Protein AF-A0A6J6YC28-F1 (afdb_monomer_lite)

Foldseek 3Di:
DDADDAPVCVVPDDVVQPDPVRRVVVCVVPNHNCPCVVVDDDDCVVVVVVVVVCVVVVNDDDDDPPPDDDDPPDPDPDDPVPDDPDDDDDDPDDD

pLDDT: mean 83.72, std 18.2, range [39.06, 98.5]

Secondary structure (DSSP, 8-state):
------GGGTTT--GGG--TTTHHHHHHHH--TTTTGGGSPPPSHHHHHHHHHHHHTT--PPPPPTTSPPPTT----S-GGG---PPPPP-----

Sequence (95 aa):
MSCPFEWDELGRIRPDELTIATVPARLAAHGDPWATMDSNPNSLQPLLQMAASDAALGLGDAPWPPQYPKMAGEPTRVAPSRAKKTAPLPDNDTT

Organism: NCBI:txid449393

Structure (mmCIF, N/CA/C/O backbone):
data_AF-A0A6J6YC28-F1
#
_entry.id   AF-A0A6J6YC28-F1
#
loop_
_atom_site.group_PDB
_atom_site.id
_atom_site.type_symbol
_atom_site.label_atom_id
_atom_site.label_alt_id
_atom_site.label_comp_id
_atom_site.label_asym_id
_atom_site.label_entity_id
_atom_site.label_seq_id
_atom_site.pdbx_PDB_ins_code
_atom_site.Cartn_x
_atom_site.Cartn_y
_atom_site.Cartn_z
_atom_site.occupancy
_atom_site.B_iso_or_equiv
_atom_site.auth_seq_id
_atom_site.auth_comp_id
_atom_site.auth_asym_id
_atom_site.auth_atom_id
_atom_site.pdbx_PDB_model_num
ATOM 1 N N . MET A 1 1 ? 13.986 -4.396 -3.631 1.00 86.75 1 MET A N 1
ATOM 2 C CA . MET A 1 1 ? 13.525 -3.081 -4.132 1.00 86.75 1 MET A CA 1
ATOM 3 C C . MET A 1 1 ? 12.007 -3.090 -4.081 1.00 86.75 1 MET A C 1
ATOM 5 O O . MET A 1 1 ? 11.447 -4.152 -4.303 1.00 86.75 1 MET A O 1
ATOM 9 N N . SER A 1 2 ? 11.346 -1.971 -3.785 1.00 93.94 2 SER A N 1
ATOM 10 C CA . SER A 1 2 ? 9.905 -1.847 -4.053 1.00 93.94 2 SER A CA 1
ATOM 11 C C . SER A 1 2 ? 9.746 -1.314 -5.477 1.00 93.94 2 SER A C 1
ATOM 13 O O . SER A 1 2 ? 10.409 -0.335 -5.815 1.00 93.94 2 SER A O 1
ATOM 15 N N . CYS A 1 3 ? 8.959 -1.977 -6.324 1.00 95.25 3 CYS A N 1
ATOM 16 C CA . CYS A 1 3 ? 8.806 -1.625 -7.737 1.00 95.25 3 CYS A CA 1
ATOM 17 C C . CYS A 1 3 ? 7.316 -1.651 -8.120 1.00 95.25 3 CYS A C 1
ATOM 19 O O . CYS A 1 3 ? 6.689 -2.696 -7.939 1.00 95.25 3 CYS A O 1
ATOM 21 N N . PRO A 1 4 ? 6.752 -0.537 -8.629 1.00 95.12 4 PRO A N 1
ATOM 22 C CA . PRO A 1 4 ? 5.379 -0.494 -9.129 1.00 95.12 4 PRO A CA 1
ATOM 23 C C . PRO A 1 4 ? 5.134 -1.461 -10.294 1.00 95.12 4 PRO A C 1
ATOM 25 O O . PRO A 1 4 ? 6.036 -1.759 -11.086 1.00 95.12 4 PRO A O 1
ATOM 28 N N . PHE A 1 5 ? 3.902 -1.948 -10.402 1.00 95.44 5 PHE A N 1
ATOM 29 C CA . PHE A 1 5 ? 3.456 -2.889 -11.428 1.00 95.44 5 PHE A CA 1
ATOM 30 C C . PHE A 1 5 ? 1.946 -2.754 -11.662 1.00 95.44 5 PHE A C 1
ATOM 32 O O . PHE A 1 5 ? 1.246 -2.161 -10.839 1.00 95.44 5 PHE A O 1
ATOM 39 N N . GLU A 1 6 ? 1.461 -3.303 -12.772 1.00 95.25 6 GLU A N 1
ATOM 40 C CA . GLU A 1 6 ? 0.045 -3.278 -13.149 1.00 95.25 6 GLU A CA 1
ATOM 41 C C . GLU A 1 6 ? -0.757 -4.382 -12.450 1.00 95.25 6 GLU A C 1
ATOM 43 O O . GLU A 1 6 ? -0.250 -5.477 -12.204 1.00 95.25 6 GLU A O 1
ATOM 48 N N . TRP A 1 7 ? -2.049 -4.158 -12.195 1.00 96.19 7 TRP A N 1
ATOM 49 C CA . TRP A 1 7 ? -2.905 -5.158 -11.533 1.00 96.19 7 TRP A CA 1
ATOM 50 C C . TRP A 1 7 ? -2.929 -6.517 -12.247 1.00 96.19 7 TRP A C 1
ATOM 52 O O . TRP A 1 7 ? -2.927 -7.560 -11.587 1.00 96.19 7 TRP A O 1
ATOM 62 N N . ASP A 1 8 ? -2.855 -6.517 -13.578 1.00 95.88 8 ASP A N 1
ATOM 63 C CA . ASP A 1 8 ? -2.827 -7.729 -14.402 1.00 95.88 8 ASP A CA 1
ATOM 64 C C . ASP A 1 8 ? -1.563 -8.585 -14.195 1.00 95.88 8 ASP A C 1
ATOM 66 O O . ASP A 1 8 ? -1.511 -9.739 -14.632 1.00 95.88 8 ASP A O 1
ATOM 70 N N . GLU A 1 9 ? -0.530 -8.057 -13.535 1.00 95.31 9 GLU A N 1
ATOM 71 C CA . GLU A 1 9 ? 0.712 -8.772 -13.234 1.00 95.31 9 GLU A CA 1
ATOM 72 C C . GLU A 1 9 ? 0.695 -9.451 -11.858 1.00 95.31 9 GLU A C 1
ATOM 74 O O . GLU A 1 9 ? 1.510 -10.345 -11.624 1.00 95.31 9 GLU A O 1
ATOM 79 N N . LEU A 1 10 ? -0.238 -9.098 -10.963 1.00 95.75 10 LEU A N 1
ATOM 80 C CA . LEU A 1 10 ? -0.232 -9.506 -9.549 1.00 95.75 10 LEU A CA 1
ATOM 81 C C . LEU A 1 10 ? -0.091 -11.023 -9.341 1.00 95.75 10 LEU A C 1
ATOM 83 O O . LEU A 1 10 ? 0.618 -11.465 -8.443 1.00 95.75 10 LEU A O 1
ATOM 87 N N . GLY A 1 11 ? -0.739 -11.831 -10.183 1.00 97.06 11 GLY A N 1
ATOM 88 C CA . GLY A 1 11 ? -0.695 -13.294 -10.076 1.00 97.06 11 GLY A CA 1
ATOM 89 C C . GLY A 1 11 ? 0.568 -13.952 -10.645 1.00 97.06 11 GLY A C 1
ATOM 90 O O . GLY A 1 11 ? 0.735 -15.161 -10.507 1.00 97.06 11 GLY A O 1
ATOM 91 N N . ARG A 1 12 ? 1.429 -13.194 -11.331 1.00 95.75 12 ARG A N 1
ATOM 92 C CA . ARG A 1 12 ? 2.605 -13.704 -12.060 1.00 95.75 12 ARG A CA 1
ATOM 93 C C . ARG A 1 12 ? 3.913 -13.038 -11.638 1.00 95.75 12 ARG A C 1
ATOM 95 O O . ARG A 1 12 ? 4.978 -13.562 -11.953 1.00 95.75 12 ARG A O 1
ATOM 102 N N . ILE A 1 13 ? 3.842 -11.894 -10.962 1.00 95.25 13 ILE A N 1
ATOM 103 C CA . ILE A 1 13 ? 5.013 -11.104 -10.603 1.00 95.25 13 ILE A CA 1
ATOM 104 C C . ILE A 1 13 ? 5.890 -11.818 -9.572 1.00 95.25 13 ILE A C 1
ATOM 106 O O . ILE A 1 13 ? 5.410 -12.425 -8.614 1.00 95.25 13 ILE A O 1
ATOM 110 N N . ARG A 1 14 ? 7.204 -11.724 -9.776 1.00 95.75 14 ARG A N 1
ATOM 111 C CA . ARG A 1 14 ? 8.226 -12.348 -8.940 1.00 95.75 14 ARG A CA 1
ATOM 112 C C . ARG A 1 14 ? 9.099 -11.275 -8.289 1.00 95.75 14 ARG A C 1
ATOM 114 O O . ARG A 1 14 ? 9.923 -10.670 -8.973 1.00 95.75 14 ARG A O 1
ATOM 121 N N . PRO A 1 15 ? 8.920 -10.982 -6.985 1.00 96.00 15 PRO A N 1
ATOM 122 C CA . PRO A 1 15 ? 9.633 -9.881 -6.332 1.00 96.00 15 PRO A CA 1
ATOM 123 C C . PRO A 1 15 ? 11.163 -10.019 -6.335 1.00 96.00 15 PRO A C 1
ATOM 125 O O . PRO A 1 15 ? 11.866 -9.012 -6.323 1.00 96.00 15 PRO A O 1
ATOM 128 N N . ASP A 1 16 ? 11.681 -11.249 -6.365 1.00 96.56 16 ASP A N 1
ATOM 129 C CA . ASP A 1 16 ? 13.109 -11.576 -6.468 1.00 96.56 16 ASP A CA 1
ATOM 130 C C . ASP A 1 16 ? 13.729 -11.152 -7.811 1.00 96.56 16 ASP A C 1
ATOM 132 O O . ASP A 1 16 ? 14.920 -10.848 -7.868 1.00 96.56 16 ASP A O 1
ATOM 136 N N . GLU A 1 17 ? 12.924 -11.049 -8.870 1.00 95.75 17 GLU A N 1
ATOM 137 C CA . GLU A 1 17 ? 13.354 -10.591 -10.196 1.00 95.75 17 GLU A CA 1
ATOM 138 C C . GLU A 1 17 ? 13.362 -9.056 -10.320 1.00 95.75 17 GLU A C 1
ATOM 140 O O . GLU A 1 17 ? 13.953 -8.507 -11.253 1.00 95.75 17 GLU A O 1
ATOM 145 N N . LEU A 1 18 ? 12.754 -8.338 -9.367 1.00 96.38 18 LEU A N 1
ATOM 146 C CA . LEU A 1 18 ? 12.671 -6.875 -9.340 1.00 96.38 18 LEU A CA 1
ATOM 147 C C . LEU A 1 18 ? 13.872 -6.282 -8.589 1.00 96.38 18 LEU A C 1
ATOM 149 O O . LEU A 1 18 ? 13.842 -6.000 -7.386 1.00 96.38 18 LEU A O 1
ATOM 153 N N . THR A 1 19 ? 14.961 -6.073 -9.327 1.00 97.12 19 THR A N 1
ATOM 154 C CA . THR A 1 19 ? 16.256 -5.625 -8.801 1.00 97.12 19 THR A CA 1
ATOM 155 C C . THR A 1 19 ? 16.679 -4.284 -9.399 1.00 97.12 19 THR A C 1
ATOM 157 O O . THR A 1 19 ? 16.132 -3.831 -10.402 1.00 97.12 19 THR A O 1
ATOM 160 N N . ILE A 1 20 ? 17.712 -3.659 -8.821 1.00 97.12 20 ILE A N 1
ATOM 161 C CA . ILE A 1 20 ? 18.338 -2.450 -9.390 1.00 97.12 20 ILE A CA 1
ATOM 162 C C . ILE A 1 20 ? 18.777 -2.663 -10.846 1.00 97.12 20 ILE A C 1
ATOM 164 O O . ILE A 1 20 ? 18.681 -1.739 -11.646 1.00 97.12 20 ILE A O 1
ATOM 168 N N . ALA A 1 21 ? 19.242 -3.866 -11.195 1.00 97.75 21 ALA A N 1
ATOM 169 C CA . ALA A 1 21 ? 19.753 -4.161 -12.530 1.00 97.75 21 ALA A CA 1
ATOM 170 C C . ALA A 1 21 ? 18.641 -4.401 -13.566 1.00 97.75 21 ALA A C 1
ATOM 172 O O . ALA A 1 21 ? 18.836 -4.128 -14.746 1.00 97.75 21 ALA A O 1
ATOM 173 N N . THR A 1 22 ? 17.482 -4.912 -13.143 1.00 96.62 22 THR A N 1
ATOM 174 C CA . THR A 1 22 ? 16.411 -5.365 -14.049 1.00 96.62 22 THR A CA 1
ATOM 175 C C . THR A 1 22 ? 15.298 -4.333 -14.230 1.00 96.62 22 THR A C 1
ATOM 177 O O . THR A 1 22 ? 14.741 -4.209 -15.321 1.00 96.62 22 THR A O 1
ATOM 180 N N . VAL A 1 23 ? 14.991 -3.546 -13.194 1.00 96.75 23 VAL A N 1
ATOM 181 C CA . VAL A 1 23 ? 13.885 -2.573 -13.214 1.00 96.75 23 VAL A CA 1
ATOM 182 C C . VAL A 1 23 ? 14.033 -1.476 -14.283 1.00 96.75 23 VAL A C 1
ATOM 184 O O . VAL A 1 23 ? 13.028 -1.186 -14.930 1.00 96.75 23 VAL A O 1
ATOM 187 N N . PRO A 1 24 ? 15.217 -0.884 -14.553 1.00 96.44 24 PRO A N 1
ATOM 188 C CA . PRO A 1 24 ? 15.338 0.154 -15.583 1.00 96.44 24 PRO A CA 1
ATOM 189 C C . PRO A 1 24 ? 14.919 -0.317 -16.982 1.00 96.44 24 PRO A C 1
ATOM 191 O O . PRO A 1 24 ? 14.221 0.405 -17.691 1.00 96.44 24 PRO A O 1
ATOM 194 N N . ALA A 1 25 ? 15.289 -1.545 -17.364 1.00 96.50 25 ALA A N 1
ATOM 195 C CA . ALA A 1 25 ? 14.889 -2.129 -18.644 1.00 96.50 25 ALA A CA 1
ATOM 196 C C . ALA A 1 25 ? 13.372 -2.367 -18.707 1.00 96.50 25 ALA A C 1
ATOM 198 O O . ALA A 1 25 ? 12.742 -2.091 -19.726 1.00 96.50 25 ALA A O 1
ATOM 199 N N . ARG A 1 26 ? 12.776 -2.815 -17.595 1.00 94.81 26 ARG A N 1
ATOM 200 C CA . ARG A 1 26 ? 11.325 -2.996 -17.470 1.00 94.81 26 ARG A CA 1
ATOM 201 C C . ARG A 1 26 ? 10.574 -1.671 -17.628 1.00 94.81 26 ARG A C 1
ATOM 203 O O . ARG A 1 26 ? 9.635 -1.606 -18.412 1.00 94.81 26 ARG A O 1
ATOM 210 N N . LEU A 1 27 ? 11.014 -0.614 -16.943 1.00 95.31 27 LEU A N 1
ATOM 211 C CA . LEU A 1 27 ? 10.414 0.721 -17.048 1.00 95.31 27 LEU A CA 1
ATOM 212 C C . LEU A 1 27 ? 10.494 1.264 -18.483 1.00 95.31 27 LEU A C 1
ATOM 214 O O . LEU A 1 27 ? 9.518 1.803 -18.991 1.00 95.31 27 LEU A O 1
ATOM 218 N N . ALA A 1 28 ? 11.630 1.080 -19.160 1.00 96.69 28 ALA A N 1
ATOM 219 C CA . ALA A 1 28 ? 11.787 1.499 -20.552 1.00 96.69 28 ALA A CA 1
ATOM 220 C C . ALA A 1 28 ? 10.865 0.730 -21.518 1.00 96.69 28 ALA A C 1
ATOM 222 O O . ALA A 1 28 ? 10.403 1.302 -22.502 1.00 96.69 28 ALA A O 1
ATOM 223 N N . ALA A 1 29 ? 10.602 -0.552 -21.247 1.00 95.25 29 ALA A N 1
ATOM 224 C CA . ALA A 1 29 ? 9.767 -1.400 -22.095 1.00 95.25 29 ALA A CA 1
ATOM 225 C C . ALA A 1 29 ? 8.259 -1.186 -21.883 1.00 95.25 29 ALA A C 1
ATOM 227 O O . ALA A 1 29 ? 7.495 -1.260 -22.843 1.00 95.25 29 ALA A O 1
ATOM 228 N N . HIS A 1 30 ? 7.833 -0.943 -20.642 1.00 93.12 30 HIS A N 1
ATOM 229 C CA . HIS A 1 30 ? 6.415 -0.936 -20.264 1.00 93.12 30 HIS A CA 1
ATOM 230 C C . HIS A 1 30 ? 5.876 0.445 -19.874 1.00 93.12 30 HIS A C 1
ATOM 232 O O . HIS A 1 30 ? 4.663 0.619 -19.803 1.00 93.12 30 HIS A O 1
ATOM 238 N N . GLY A 1 31 ? 6.749 1.433 -19.664 1.00 95.88 31 GLY A N 1
ATOM 239 C CA . GLY A 1 31 ? 6.364 2.725 -19.104 1.00 95.88 31 GLY A CA 1
ATOM 240 C C . GLY A 1 31 ? 6.134 2.660 -17.593 1.00 95.88 31 GLY A C 1
ATOM 241 O O . GLY A 1 31 ? 6.411 1.645 -16.953 1.00 95.88 31 GLY A O 1
ATOM 242 N N . ASP A 1 32 ? 5.679 3.779 -17.025 1.00 96.25 32 ASP A N 1
ATOM 243 C CA . ASP A 1 32 ? 5.387 3.919 -15.596 1.00 96.25 32 ASP A CA 1
ATOM 244 C C . ASP A 1 32 ? 3.948 3.460 -15.281 1.00 96.25 32 ASP A C 1
ATOM 246 O O . ASP A 1 32 ? 3.006 4.150 -15.682 1.00 96.25 32 ASP A O 1
ATOM 250 N N . PRO A 1 33 ? 3.757 2.357 -14.528 1.00 96.00 33 PRO A N 1
ATOM 251 C CA . PRO A 1 33 ? 2.427 1.871 -14.150 1.00 96.00 33 PRO A CA 1
ATOM 252 C C . PRO A 1 33 ? 1.632 2.846 -13.273 1.00 96.00 33 PRO A C 1
ATOM 254 O O . PRO A 1 33 ? 0.420 2.724 -13.122 1.00 96.00 33 PRO A O 1
ATOM 257 N N . TRP A 1 34 ? 2.303 3.803 -12.628 1.00 96.31 3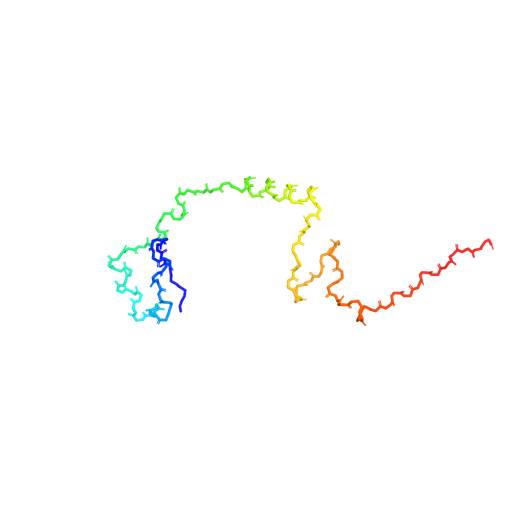4 TRP A N 1
ATOM 258 C CA . TRP A 1 34 ? 1.676 4.770 -11.725 1.00 96.31 34 TRP A CA 1
ATOM 259 C C . TRP A 1 34 ? 1.513 6.158 -12.344 1.00 96.31 34 TRP A C 1
ATOM 261 O O . TRP A 1 34 ? 1.116 7.089 -11.642 1.00 96.31 34 TRP A O 1
ATOM 271 N N . ALA A 1 35 ? 1.727 6.300 -13.656 1.00 96.94 35 ALA A N 1
ATOM 272 C CA . ALA A 1 35 ? 1.706 7.589 -14.347 1.00 96.94 35 ALA A CA 1
ATOM 273 C C . ALA A 1 35 ? 0.431 8.421 -14.095 1.00 96.94 35 ALA A C 1
ATOM 275 O O . ALA A 1 35 ? 0.478 9.650 -14.121 1.00 96.94 35 ALA A O 1
ATOM 276 N N . THR A 1 36 ? -0.712 7.772 -13.841 1.00 95.69 36 THR A N 1
ATOM 277 C CA . THR A 1 36 ? -2.007 8.438 -13.621 1.00 95.69 36 THR A CA 1
ATOM 278 C C . THR A 1 36 ? -2.443 8.502 -12.156 1.00 95.69 36 THR A C 1
ATOM 280 O O . THR A 1 36 ? -3.582 8.887 -11.887 1.00 95.69 36 THR A O 1
ATOM 283 N N . MET A 1 37 ? -1.591 8.107 -11.203 1.00 95.56 37 MET A N 1
ATOM 284 C CA . MET A 1 37 ? -1.944 8.023 -9.778 1.00 95.56 37 MET A CA 1
ATOM 285 C C . MET A 1 37 ? -2.512 9.347 -9.242 1.00 95.56 37 MET A C 1
ATOM 287 O O . MET A 1 37 ? -3.528 9.348 -8.549 1.00 95.56 37 MET A O 1
ATOM 291 N N . ASP A 1 38 ? -1.919 10.472 -9.642 1.00 96.19 38 ASP A N 1
ATOM 292 C CA . ASP A 1 38 ? -2.324 11.807 -9.185 1.00 96.19 38 ASP A CA 1
ATOM 293 C C . ASP A 1 38 ? -3.431 12.444 -10.044 1.00 96.19 38 ASP A C 1
ATOM 295 O O . ASP A 1 38 ? -3.922 13.528 -9.735 1.00 96.19 38 ASP A O 1
ATOM 299 N N . SER A 1 39 ? -3.848 11.797 -11.139 1.00 97.38 39 SER A N 1
ATOM 300 C CA . SER A 1 39 ? -4.801 12.385 -12.090 1.00 97.38 39 SER A CA 1
ATOM 301 C C . SER A 1 39 ? -6.237 12.439 -11.563 1.00 97.38 39 SER A C 1
ATOM 303 O O . SER A 1 39 ? -7.020 13.261 -12.030 1.00 97.38 39 SER A O 1
ATOM 305 N N . ASN A 1 40 ? -6.595 11.572 -10.610 1.00 96.19 40 ASN A N 1
ATOM 306 C CA . ASN A 1 40 ? -7.964 11.429 -10.112 1.00 96.19 40 ASN A CA 1
ATOM 307 C C . ASN A 1 40 ? -7.981 11.326 -8.577 1.00 96.19 40 ASN A C 1
ATOM 309 O O . ASN A 1 40 ? -7.971 10.216 -8.037 1.00 96.19 40 ASN A O 1
ATOM 313 N N . PRO A 1 4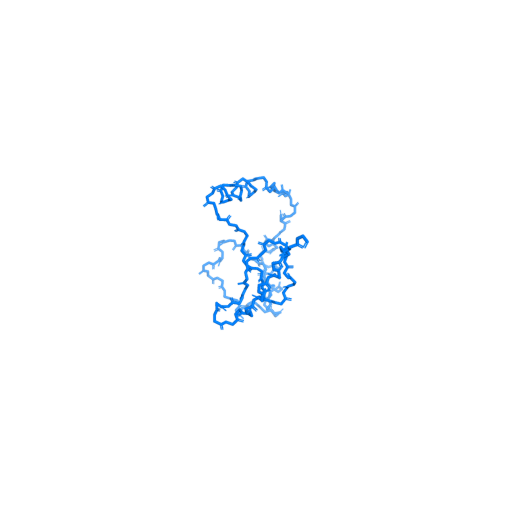1 ? -8.011 12.454 -7.843 1.00 96.25 41 PRO A N 1
ATOM 314 C CA . PRO A 1 41 ? -8.139 12.420 -6.391 1.00 96.25 41 PRO A CA 1
ATOM 315 C C . PRO A 1 41 ? -9.477 11.789 -5.979 1.00 96.25 41 PRO A C 1
ATOM 317 O O . PRO A 1 41 ? -10.542 12.189 -6.449 1.00 96.25 41 PRO A O 1
ATOM 320 N N . ASN A 1 42 ? -9.424 10.808 -5.076 1.00 96.75 42 ASN A N 1
ATOM 321 C CA . ASN A 1 42 ? -10.601 10.089 -4.587 1.00 96.75 42 ASN A CA 1
ATOM 322 C C . ASN A 1 42 ? -11.082 10.642 -3.237 1.00 96.75 42 ASN A C 1
ATOM 324 O O . ASN A 1 42 ? -10.287 11.064 -2.398 1.00 96.75 42 ASN A O 1
ATOM 328 N N . SER A 1 43 ? -12.398 10.611 -3.011 1.00 97.81 43 SER A N 1
ATOM 32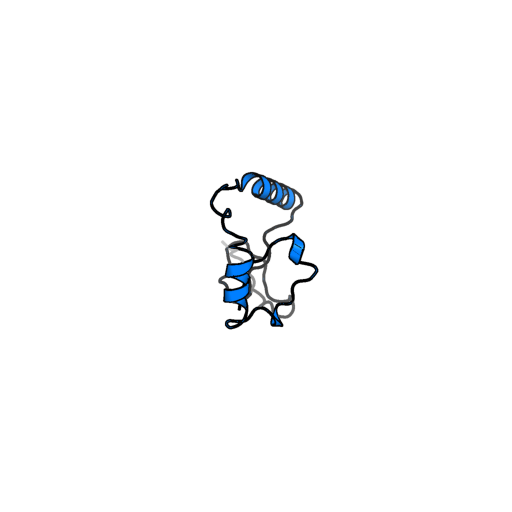9 C CA . SER A 1 43 ? -12.994 10.997 -1.727 1.00 97.81 43 SER A CA 1
ATOM 330 C C . SER A 1 43 ? -12.863 9.882 -0.688 1.00 97.81 43 SER A C 1
ATOM 332 O O . SER A 1 43 ? -13.077 8.711 -0.994 1.00 97.81 43 SER A O 1
ATOM 334 N N . LEU A 1 44 ? -12.603 10.256 0.568 1.00 98.38 44 LEU A N 1
ATOM 335 C CA . LEU A 1 44 ? -12.600 9.336 1.714 1.00 98.38 44 LEU A CA 1
ATOM 336 C C . LEU A 1 44 ? -14.006 9.021 2.249 1.00 98.38 44 LEU A C 1
ATOM 338 O O . LEU A 1 44 ? -14.151 8.142 3.096 1.00 98.38 44 LEU A O 1
ATOM 342 N N . GLN A 1 45 ? -15.047 9.711 1.768 1.00 98.50 45 GLN A N 1
ATOM 343 C CA . GLN A 1 45 ? -16.408 9.589 2.300 1.00 98.50 45 GLN A CA 1
ATOM 344 C C . GLN A 1 45 ? -16.934 8.139 2.371 1.00 98.50 45 GLN A C 1
ATOM 346 O O . GLN A 1 45 ? -17.518 7.797 3.402 1.00 98.50 45 GLN A O 1
ATOM 351 N N . PRO A 1 46 ? -16.712 7.262 1.367 1.00 98.38 46 PRO A N 1
ATOM 352 C CA . PRO A 1 46 ? -17.160 5.871 1.451 1.00 98.38 46 PRO A CA 1
ATOM 353 C C . PRO A 1 46 ? -16.499 5.095 2.599 1.00 98.38 46 PRO A C 1
ATOM 355 O O . PRO A 1 46 ? -17.168 4.340 3.298 1.00 98.38 46 PRO A O 1
ATOM 358 N N . LEU A 1 47 ? -15.204 5.322 2.849 1.00 97.75 47 LEU A N 1
ATOM 359 C CA . LEU A 1 47 ? -14.474 4.673 3.944 1.00 97.75 47 LEU A CA 1
ATOM 360 C C . LEU A 1 47 ? -14.956 5.171 5.315 1.00 97.75 47 LEU A C 1
ATOM 362 O O . LEU A 1 47 ? -15.085 4.384 6.248 1.00 97.75 47 LEU A O 1
ATOM 366 N N . LEU A 1 48 ? -15.290 6.462 5.433 1.00 97.56 48 LEU A N 1
ATOM 367 C CA . LEU A 1 48 ? -15.854 7.029 6.665 1.00 97.56 48 LEU A CA 1
ATOM 368 C C . LEU A 1 48 ? -17.240 6.447 6.990 1.00 97.56 48 LEU A C 1
ATOM 370 O O . LEU A 1 48 ? -17.559 6.224 8.156 1.00 97.56 48 LEU A O 1
ATOM 374 N N . GLN A 1 49 ? -18.058 6.167 5.972 1.00 98.12 49 GLN A N 1
ATOM 375 C CA . GLN A 1 49 ? -19.357 5.508 6.148 1.00 98.12 49 GLN A CA 1
ATOM 376 C C . GLN A 1 49 ? -19.211 4.053 6.611 1.00 98.12 49 GLN A C 1
ATOM 378 O O . GLN A 1 49 ? -19.978 3.607 7.469 1.00 98.12 49 GLN A O 1
ATOM 383 N N . MET A 1 50 ? -18.217 3.328 6.086 1.00 97.25 50 MET A N 1
ATOM 384 C CA . MET A 1 50 ? -17.880 1.979 6.559 1.00 97.25 50 MET A CA 1
ATOM 385 C C . MET A 1 50 ? -17.463 2.016 8.033 1.00 97.25 50 MET A C 1
ATOM 387 O O . MET A 1 50 ? -18.055 1.312 8.845 1.00 97.25 50 MET A O 1
ATOM 391 N N . ALA A 1 51 ? -16.557 2.927 8.406 1.00 95.81 51 ALA A N 1
ATOM 392 C CA . ALA A 1 51 ? -16.109 3.082 9.791 1.00 95.81 51 ALA A CA 1
ATOM 393 C C . ALA A 1 51 ? -17.257 3.426 10.762 1.00 95.81 51 ALA A C 1
ATOM 395 O O . ALA A 1 51 ? -17.324 2.887 11.864 1.00 95.81 51 ALA A O 1
ATOM 396 N N . ALA A 1 52 ? -18.196 4.290 10.360 1.00 96.25 52 ALA A N 1
ATOM 397 C CA . ALA A 1 52 ? -19.378 4.599 11.169 1.00 96.25 52 ALA A CA 1
ATOM 398 C C . ALA A 1 52 ? -20.308 3.383 11.343 1.00 96.25 52 ALA A C 1
ATOM 400 O O . ALA A 1 52 ? -20.906 3.209 12.406 1.00 96.25 52 ALA A O 1
ATOM 401 N N . SER A 1 53 ? -20.415 2.537 10.313 1.00 97.12 53 SER A N 1
ATOM 402 C CA . SER A 1 53 ? -21.199 1.296 10.362 1.00 97.12 53 SER A CA 1
ATOM 403 C C . SER A 1 53 ? -20.562 0.277 11.309 1.00 97.12 53 SER A C 1
ATOM 405 O O . SER A 1 53 ? -21.256 -0.286 12.152 1.00 97.12 53 SER A O 1
ATOM 407 N N . ASP A 1 54 ? -19.241 0.107 11.239 1.00 96.94 54 ASP A N 1
ATOM 408 C CA . ASP A 1 54 ? -18.472 -0.745 12.152 1.00 96.94 54 ASP A CA 1
ATOM 409 C C . ASP A 1 54 ? -18.605 -0.273 13.608 1.00 96.94 54 ASP A C 1
ATOM 411 O O . ASP A 1 54 ? -18.900 -1.072 14.500 1.00 96.94 54 ASP A O 1
ATOM 415 N N . ALA A 1 55 ? -18.510 1.039 13.849 1.00 94.50 55 ALA A N 1
ATOM 416 C CA . ALA A 1 55 ? -18.709 1.620 15.174 1.00 94.50 55 ALA A CA 1
ATOM 417 C C . ALA A 1 55 ? -20.125 1.363 15.722 1.00 94.50 55 ALA A C 1
ATOM 419 O O . ALA A 1 55 ? -20.283 1.058 16.905 1.00 94.50 55 ALA A O 1
ATOM 420 N N . ALA A 1 56 ? -21.157 1.428 14.871 1.00 96.31 56 ALA A N 1
ATOM 421 C CA . ALA A 1 56 ? -22.530 1.091 15.253 1.00 96.31 56 ALA A CA 1
ATOM 422 C C . ALA A 1 56 ? -22.708 -0.402 15.594 1.00 96.31 56 ALA A C 1
ATOM 424 O O . ALA A 1 56 ? -23.575 -0.744 16.399 1.00 96.31 56 ALA A O 1
ATOM 425 N N . LEU A 1 57 ? -21.866 -1.281 15.036 1.00 96.56 57 LEU A N 1
ATOM 426 C CA . LEU A 1 57 ? -21.771 -2.702 15.396 1.00 96.56 57 LEU A CA 1
ATOM 427 C C . LEU A 1 57 ? -20.879 -2.960 16.626 1.00 96.56 57 LEU A C 1
ATOM 429 O O . LEU A 1 57 ? -20.706 -4.110 17.030 1.00 96.56 57 LEU A O 1
ATOM 433 N N . GLY A 1 58 ? -20.322 -1.912 17.240 1.00 93.50 58 GLY A N 1
ATOM 434 C CA . GLY A 1 58 ? -19.435 -2.014 18.399 1.00 93.50 58 GLY A CA 1
ATOM 435 C C . GLY A 1 58 ? -17.990 -2.394 18.057 1.00 93.50 58 GLY A C 1
ATOM 436 O O . GLY A 1 58 ? -17.222 -2.713 18.966 1.00 93.50 58 GLY A O 1
ATOM 437 N N . LEU A 1 59 ? -17.602 -2.360 16.778 1.00 92.56 59 LEU A N 1
ATOM 438 C CA . LEU A 1 59 ? -16.216 -2.528 16.346 1.00 92.56 59 LEU A CA 1
ATOM 439 C C . LEU A 1 59 ? -15.482 -1.185 16.475 1.00 92.56 59 LEU A C 1
ATOM 441 O O . LEU A 1 59 ? -15.770 -0.226 15.762 1.00 92.56 59 LEU A O 1
ATOM 445 N N . GLY A 1 60 ? -14.569 -1.110 17.444 1.00 81.75 60 GLY A N 1
ATOM 446 C CA . GLY A 1 60 ? -13.718 0.058 17.683 1.00 81.75 60 GLY A CA 1
ATOM 447 C C . GLY A 1 60 ? -12.423 0.041 16.868 1.00 81.75 60 GLY A C 1
ATOM 448 O O . GLY A 1 60 ? -12.224 -0.806 16.000 1.00 81.75 60 GLY A O 1
ATOM 449 N N . ASP A 1 61 ? -11.522 0.972 17.184 1.00 85.12 61 ASP A N 1
ATOM 450 C CA . ASP A 1 61 ? -10.207 1.062 16.540 1.00 85.12 61 ASP A CA 1
ATOM 451 C C . ASP A 1 61 ? -9.367 -0.209 16.758 1.00 85.12 61 ASP A C 1
ATOM 453 O O . ASP A 1 61 ? -9.451 -0.878 17.797 1.00 85.12 61 ASP A O 1
ATOM 457 N N . ALA A 1 62 ? -8.527 -0.528 15.776 1.00 85.81 62 ALA A N 1
ATOM 458 C CA . ALA A 1 62 ? -7.565 -1.609 15.897 1.00 85.81 62 ALA A CA 1
ATOM 459 C C . ALA A 1 62 ? -6.472 -1.236 16.920 1.00 85.81 62 ALA A C 1
ATOM 461 O O . ALA A 1 62 ? -6.126 -0.064 17.078 1.00 85.81 62 ALA A O 1
ATOM 462 N N . PRO A 1 63 ? -5.882 -2.216 17.626 1.00 82.25 63 PRO A N 1
ATOM 463 C CA . PRO A 1 63 ? -4.823 -1.926 18.581 1.00 82.25 63 PRO A CA 1
ATOM 464 C C . PRO A 1 63 ? -3.577 -1.395 17.865 1.00 82.25 63 PRO A C 1
ATOM 466 O O . PRO A 1 63 ? -3.045 -2.029 16.949 1.00 82.25 63 PRO A O 1
ATOM 469 N N . TRP A 1 64 ? -3.057 -0.265 18.336 1.00 82.12 64 TRP A N 1
ATOM 470 C CA . TRP A 1 64 ? -1.801 0.285 17.834 1.00 82.12 64 TRP A CA 1
ATOM 471 C C . TRP A 1 64 ? -0.612 -0.612 18.228 1.00 82.12 64 TRP A C 1
ATOM 473 O O . TRP A 1 64 ? -0.638 -1.243 19.295 1.00 82.12 64 TRP A O 1
ATOM 483 N N . PRO A 1 65 ? 0.475 -0.658 17.428 1.00 85.69 65 PRO A N 1
ATOM 484 C CA . PRO A 1 65 ? 1.665 -1.427 17.785 1.00 85.69 65 PRO A CA 1
ATOM 485 C C . PRO A 1 65 ? 2.212 -1.036 19.173 1.00 85.69 65 PRO A C 1
ATOM 487 O O . PRO A 1 65 ? 2.120 0.127 19.578 1.00 85.69 65 PRO A O 1
ATOM 490 N N . PRO A 1 66 ? 2.797 -1.978 19.935 1.00 82.00 66 PRO A N 1
ATOM 491 C CA . PRO A 1 66 ? 3.107 -1.801 21.358 1.00 82.00 66 PRO A CA 1
ATOM 492 C C . PRO A 1 66 ? 4.069 -0.646 21.660 1.00 82.00 66 PRO A C 1
ATOM 494 O O . PRO A 1 66 ? 4.018 -0.094 22.755 1.00 82.00 66 PRO A O 1
ATOM 497 N N . GLN A 1 67 ? 4.917 -0.273 20.703 1.00 85.25 67 GLN A N 1
ATOM 498 C CA . GLN A 1 67 ? 5.866 0.831 20.826 1.00 85.25 67 GLN A CA 1
ATOM 499 C C . GLN A 1 67 ? 5.221 2.227 20.774 1.00 85.25 67 GLN A C 1
ATOM 501 O O . GLN A 1 67 ? 5.879 3.200 21.136 1.00 85.25 67 GLN A O 1
ATOM 506 N N . TYR A 1 68 ? 3.963 2.352 20.336 1.00 80.94 68 TYR A N 1
ATOM 507 C CA . TYR A 1 68 ? 3.279 3.645 20.287 1.00 80.94 68 TYR A CA 1
ATOM 508 C C . TYR A 1 68 ? 2.686 4.022 21.647 1.00 80.94 68 TYR A C 1
ATOM 510 O O . TYR A 1 68 ? 2.122 3.144 22.318 1.00 80.94 68 TYR A O 1
ATOM 518 N N . PRO A 1 69 ? 2.752 5.314 22.037 1.00 81.69 69 PRO A N 1
ATOM 519 C CA . PRO A 1 69 ? 2.063 5.823 23.215 1.00 81.69 69 PRO A CA 1
ATOM 520 C C . PRO A 1 69 ? 0.587 5.422 23.212 1.00 81.69 69 PRO A C 1
ATOM 522 O O . PRO A 1 69 ? -0.055 5.387 22.163 1.00 81.69 69 PRO A O 1
ATOM 525 N N . LYS A 1 70 ? 0.051 5.101 24.392 1.00 75.38 70 LYS A N 1
ATOM 526 C CA . LYS A 1 70 ? -1.373 4.792 24.530 1.00 75.38 70 LYS A CA 1
ATOM 527 C C . LYS A 1 70 ? -2.203 6.056 24.373 1.00 75.38 70 LYS A C 1
ATOM 529 O O . LYS A 1 70 ? -1.859 7.091 24.946 1.00 75.38 70 LYS A O 1
ATOM 534 N N . MET A 1 71 ? -3.316 5.931 23.667 1.00 72.50 71 MET A N 1
ATOM 535 C CA . MET A 1 71 ? -4.313 6.991 23.558 1.00 72.50 71 MET A CA 1
ATOM 536 C C . MET A 1 71 ? -5.355 6.867 24.676 1.00 72.50 71 MET A C 1
ATOM 538 O O . MET A 1 71 ? -5.580 5.788 25.234 1.00 72.50 71 MET A O 1
ATOM 542 N N . ALA A 1 72 ? -5.996 7.984 25.025 1.00 66.62 72 ALA A N 1
ATOM 543 C CA . ALA A 1 72 ? -7.111 7.977 25.966 1.00 66.62 72 ALA A CA 1
ATOM 544 C C . ALA A 1 72 ? -8.266 7.132 25.396 1.00 66.62 72 ALA A C 1
ATOM 546 O O . ALA A 1 72 ? -8.693 7.359 24.268 1.00 66.62 72 ALA A O 1
ATOM 547 N N . GLY A 1 73 ? -8.750 6.157 26.170 1.00 64.50 73 GLY A N 1
ATOM 548 C CA . GLY A 1 73 ? -9.810 5.230 25.749 1.00 64.50 73 GLY A CA 1
ATOM 549 C C . GLY A 1 73 ? -9.324 3.887 25.191 1.00 64.50 73 GLY A C 1
ATOM 550 O O . GLY A 1 73 ? -10.148 3.021 24.917 1.00 64.50 73 GLY A O 1
ATOM 551 N N . GLU A 1 74 ? -8.012 3.665 25.067 1.00 64.50 74 GLU A N 1
ATOM 552 C CA . GLU A 1 74 ? -7.488 2.391 24.567 1.00 64.50 74 GLU A CA 1
ATOM 553 C C . GLU A 1 74 ? -7.508 1.275 25.639 1.00 64.50 74 GLU A C 1
ATOM 555 O O . GLU A 1 74 ? -7.000 1.478 26.753 1.00 64.50 74 GLU A O 1
ATOM 560 N N . PRO A 1 75 ? -8.038 0.071 25.332 1.00 63.34 75 PRO A N 1
ATOM 561 C CA . PRO A 1 75 ? -8.050 -1.050 26.267 1.00 63.34 75 PRO A CA 1
ATOM 562 C C . PRO A 1 75 ? -6.635 -1.506 26.647 1.00 63.34 75 PRO A C 1
ATOM 564 O O . PRO A 1 75 ? -5.629 -1.256 25.974 1.00 63.34 75 PRO A O 1
ATOM 567 N N . THR A 1 76 ? -6.516 -2.177 27.793 1.00 63.44 76 THR A N 1
ATOM 568 C CA . THR A 1 76 ? -5.202 -2.513 28.342 1.00 63.44 76 THR A CA 1
ATOM 569 C C . THR A 1 76 ? -4.493 -3.560 27.472 1.00 63.44 76 THR A C 1
ATOM 571 O O . THR A 1 76 ? -4.860 -4.725 27.476 1.00 63.44 76 THR A O 1
ATOM 574 N N . ARG A 1 77 ? -3.420 -3.158 26.772 1.00 68.56 77 ARG A N 1
ATOM 575 C CA . ARG A 1 77 ? -2.617 -4.044 25.894 1.00 68.56 77 ARG A CA 1
ATOM 576 C C . ARG A 1 77 ? -1.879 -5.206 26.593 1.00 68.56 77 ARG A C 1
ATOM 578 O O . ARG A 1 77 ? -1.235 -6.006 25.922 1.00 68.56 77 ARG A O 1
ATOM 585 N N . VAL A 1 78 ? -1.893 -5.286 27.927 1.00 63.34 78 VAL A N 1
ATOM 586 C CA . VAL A 1 78 ? -1.252 -6.390 28.665 1.00 63.34 78 VAL A CA 1
ATOM 587 C C . VAL A 1 78 ? -2.247 -7.515 28.902 1.00 63.34 78 VAL A C 1
ATOM 589 O O . VAL A 1 78 ? -3.376 -7.268 29.313 1.00 63.34 78 VAL A O 1
ATOM 592 N N . ALA A 1 79 ? -1.795 -8.755 28.702 1.00 54.34 79 ALA A N 1
ATOM 593 C CA . ALA A 1 79 ? -2.564 -9.936 29.067 1.00 54.34 79 ALA A CA 1
ATOM 594 C C . ALA A 1 79 ? -3.010 -9.862 30.547 1.00 54.34 79 ALA A C 1
ATOM 596 O O . ALA A 1 79 ? -2.225 -9.397 31.385 1.00 54.34 79 ALA A O 1
ATOM 597 N N . PRO A 1 80 ? -4.215 -10.355 30.899 1.00 55.78 80 PRO A N 1
ATOM 598 C CA . PRO A 1 80 ? -4.800 -10.209 32.238 1.00 55.78 80 PRO A CA 1
ATOM 599 C C . PRO A 1 80 ? -3.887 -10.668 33.384 1.00 55.78 80 PRO A C 1
ATOM 601 O O . PRO A 1 80 ? -3.892 -10.084 34.462 1.00 55.78 80 PRO A O 1
AT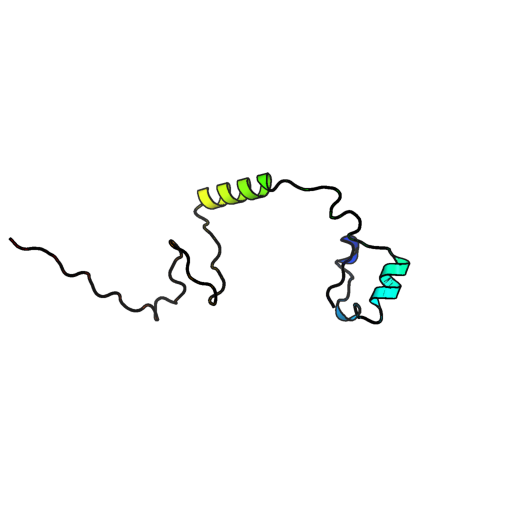OM 604 N N . SER A 1 81 ? -3.043 -11.672 33.138 1.00 57.16 81 SER A N 1
ATOM 605 C CA . SER A 1 81 ? -2.093 -12.223 34.112 1.00 57.16 81 SER A CA 1
ATOM 606 C C . SER A 1 81 ? -0.932 -11.287 34.476 1.00 57.16 81 SER A C 1
ATOM 608 O O . SER A 1 81 ? -0.266 -11.508 35.485 1.00 57.16 81 SER A O 1
ATOM 610 N N . ARG A 1 82 ? -0.671 -10.250 33.670 1.00 54.25 82 ARG A N 1
ATOM 611 C CA . ARG A 1 82 ? 0.400 -9.257 33.876 1.00 54.25 82 ARG A CA 1
ATOM 612 C C . ARG A 1 82 ? -0.120 -7.846 34.154 1.00 54.25 82 ARG A C 1
ATOM 614 O O . ARG A 1 82 ? 0.686 -6.928 34.312 1.00 54.25 82 ARG A O 1
ATOM 621 N N . ALA A 1 83 ? -1.437 -7.655 34.227 1.00 55.31 83 ALA A N 1
ATOM 622 C CA . ALA A 1 83 ? -2.009 -6.385 34.649 1.00 55.31 83 ALA A CA 1
ATOM 623 C C . ALA A 1 83 ? -1.628 -6.113 36.118 1.00 55.31 83 ALA A C 1
ATOM 625 O O . ALA A 1 83 ? -1.906 -6.921 37.006 1.00 55.31 83 ALA A O 1
ATOM 626 N N . LYS A 1 84 ? -0.965 -4.978 36.387 1.00 56.91 84 LYS A N 1
ATOM 627 C CA . LYS A 1 84 ? -0.742 -4.514 37.765 1.00 56.91 84 LYS A CA 1
ATOM 628 C C . LYS A 1 84 ? -2.110 -4.287 38.409 1.00 56.91 84 LYS A C 1
ATOM 630 O O . LYS A 1 84 ? -2.907 -3.524 37.872 1.00 56.91 84 LYS A O 1
ATOM 635 N N . LYS A 1 85 ? -2.363 -4.930 39.553 1.00 49.44 85 LYS A N 1
ATOM 636 C CA . LYS A 1 85 ? -3.541 -4.655 40.385 1.00 49.44 85 LYS A CA 1
ATOM 637 C C . LYS A 1 85 ? -3.500 -3.181 40.785 1.00 49.44 85 LYS A C 1
ATOM 639 O O . LYS A 1 85 ? -2.610 -2.781 41.534 1.00 49.44 85 LYS A O 1
ATOM 644 N N . THR A 1 86 ? -4.420 -2.379 40.266 1.00 53.38 86 THR A N 1
ATOM 645 C CA . THR A 1 86 ? -4.651 -1.032 40.785 1.00 53.38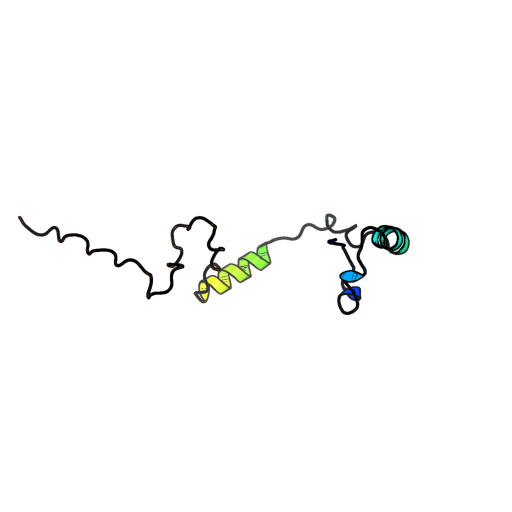 86 THR A CA 1
ATOM 646 C C . THR A 1 86 ? -5.182 -1.197 42.207 1.00 53.38 86 THR A C 1
ATOM 648 O O . THR A 1 86 ? -6.159 -1.917 42.414 1.00 53.38 86 THR A O 1
ATOM 651 N N . ALA A 1 87 ? -4.491 -0.621 43.192 1.00 49.88 87 ALA A N 1
ATOM 652 C CA . ALA A 1 87 ? -4.975 -0.606 44.569 1.00 49.88 87 ALA A CA 1
ATOM 653 C C . ALA A 1 87 ? -6.327 0.135 44.628 1.00 49.88 87 ALA A C 1
ATOM 655 O O . ALA A 1 87 ? -6.521 1.064 43.837 1.00 49.88 87 ALA A O 1
ATOM 656 N N . PRO A 1 88 ? -7.258 -0.257 45.518 1.00 44.53 88 PRO A N 1
ATOM 657 C CA . PRO A 1 88 ? -8.529 0.446 45.656 1.00 44.53 88 PRO A CA 1
ATOM 658 C C . PRO A 1 88 ? -8.275 1.904 46.056 1.00 44.53 88 PRO A C 1
ATOM 660 O O . PRO A 1 88 ? -7.365 2.174 46.846 1.00 44.53 88 PRO A O 1
ATOM 663 N N . LEU A 1 89 ? -9.062 2.836 45.506 1.00 47.03 89 LEU A N 1
ATOM 664 C CA . LEU A 1 89 ? -9.117 4.199 46.038 1.00 47.03 89 L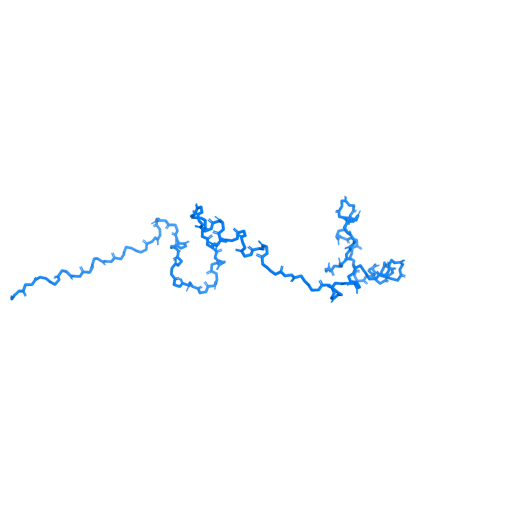EU A CA 1
ATOM 665 C C . LEU A 1 89 ? -9.548 4.132 47.514 1.00 47.03 89 LEU A C 1
ATOM 667 O O . LEU A 1 89 ? -10.425 3.329 47.828 1.00 47.03 89 LEU A O 1
ATOM 671 N N . PRO A 1 90 ? -8.947 4.931 48.412 1.00 44.66 90 PRO A N 1
ATOM 672 C CA . PRO A 1 90 ? -9.381 4.969 49.800 1.00 44.66 90 PRO A CA 1
ATOM 673 C C . PRO A 1 90 ? -10.809 5.518 49.891 1.00 44.66 90 PRO A C 1
ATOM 675 O O . PRO A 1 90 ? -11.124 6.545 49.283 1.00 44.66 90 PRO A O 1
ATOM 678 N N . ASP A 1 91 ? -11.646 4.817 50.654 1.00 51.38 91 ASP A N 1
ATOM 679 C CA . ASP A 1 91 ? -12.988 5.253 51.026 1.00 51.38 91 ASP A CA 1
ATOM 680 C C . ASP A 1 91 ? -12.877 6.538 51.854 1.00 51.38 91 ASP A C 1
ATOM 682 O O . ASP A 1 91 ? -12.419 6.520 52.997 1.00 51.38 91 ASP A O 1
ATOM 686 N N . ASN A 1 92 ? -13.288 7.666 51.279 1.00 53.06 92 ASN A N 1
ATOM 687 C CA . ASN A 1 92 ? -13.516 8.887 52.044 1.00 53.06 92 ASN A CA 1
ATOM 688 C C . ASN A 1 92 ? -14.956 8.881 52.565 1.00 53.06 92 ASN A C 1
ATOM 690 O O . ASN A 1 92 ? -15.807 9.609 52.063 1.00 53.06 92 ASN A O 1
ATOM 694 N N . ASP A 1 93 ? -15.188 8.066 53.591 1.00 45.69 93 ASP A N 1
ATOM 695 C CA . ASP A 1 93 ? -16.286 8.234 54.538 1.00 45.69 93 ASP A CA 1
ATOM 696 C C . ASP A 1 93 ? -15.666 8.478 55.917 1.00 45.69 93 ASP A C 1
ATOM 698 O O . ASP A 1 93 ? -14.993 7.600 56.454 1.00 45.69 93 ASP A O 1
ATOM 702 N N . THR A 1 94 ? -15.825 9.683 56.472 1.00 39.06 94 THR A N 1
ATOM 703 C CA . THR A 1 94 ? -16.498 9.952 57.763 1.00 39.06 94 THR A CA 1
ATOM 704 C C . THR A 1 94 ? -16.415 11.456 58.081 1.00 39.06 94 THR A C 1
ATOM 706 O O . THR A 1 94 ? -15.375 12.094 57.910 1.00 39.06 94 THR A O 1
ATOM 709 N N . THR A 1 95 ? -17.566 11.978 58.512 1.00 41.22 95 THR A N 1
ATOM 710 C CA . THR A 1 95 ? -17.809 13.144 59.380 1.00 41.22 95 THR A CA 1
ATOM 711 C C . THR A 1 95 ? -16.753 13.404 60.454 1.00 41.22 95 THR A C 1
ATOM 713 O O . THR A 1 95 ? -16.222 12.431 61.029 1.00 41.22 95 THR A O 1
#

Radius of gyration: 25.25 Å; chains: 1; bounding box: 42×27×82 Å